Protein AF-A0A5K1EFX7-F1 (afdb_monomer)

Foldseek 3Di:
DDPPVVVVVVVVPVVVVVVVVVVVPDDDDDFDWDDDPPAIATSNRGDDDDDDDDDVVVDDPD

Sequence (62 aa):
MPPTARVYCFDLLLLPFLSLLLLSLVGNVHSAVTYDRKAIIINGQRRILISGSIHYPRSTPE

Solvent-accessible surface area (backbone atoms only — not comparable to full-atom values): 4249 Å² total; per-residue (Å²): 137,79,82,59,72,64,57,54,59,51,51,68,52,49,53,58,52,50,48,52,53,58,57,70,66,65,74,84,85,78,85,48,80,52,70,62,100,86,38,46,22,53,64,90,38,78,46,88,84,87,82,82,93,81,63,67,95,82,52,77,96,124

Mean predicted aligned error: 9.63 Å

Radius of gyration: 26.14 Å; Cα contacts (8 Å, |Δi|>4): 27; chains: 1; bounding box: 61×51×35 Å

Secondary structure (DSSP, 8-state):
---HHHHHHHHHHHHHHHHHHHHHT-------EEE-SS-EEETTEEE--------GGGS---

pLDDT: mean 86.54, std 14.14, range [48.59, 97.75]

Structure (mmCIF, N/CA/C/O backbone):
data_AF-A0A5K1EFX7-F1
#
_entry.id   AF-A0A5K1EFX7-F1
#
loop_
_atom_site.group_PDB
_atom_site.id
_atom_site.type_symbol
_atom_site.label_atom_id
_atom_site.label_alt_id
_atom_site.label_comp_id
_atom_site.label_asym_id
_atom_site.label_entity_id
_atom_site.label_seq_id
_atom_site.pdbx_PDB_ins_code
_atom_site.Cartn_x
_atom_site.Cartn_y
_atom_site.Cartn_z
_atom_site.occupancy
_atom_site.B_iso_or_equiv
_atom_site.auth_seq_id
_atom_site.auth_comp_id
_atom_site.auth_asym_id
_atom_site.auth_atom_id
_atom_site.pdbx_PDB_model_num
ATOM 1 N N . MET A 1 1 ? 48.045 -33.033 -21.001 1.00 50.69 1 MET A N 1
ATOM 2 C CA . MET A 1 1 ? 47.053 -33.629 -20.077 1.00 50.69 1 MET A CA 1
ATOM 3 C C . MET A 1 1 ? 46.525 -32.526 -19.170 1.00 50.69 1 MET A C 1
ATOM 5 O O . MET A 1 1 ? 47.230 -32.171 -18.233 1.00 50.69 1 MET A O 1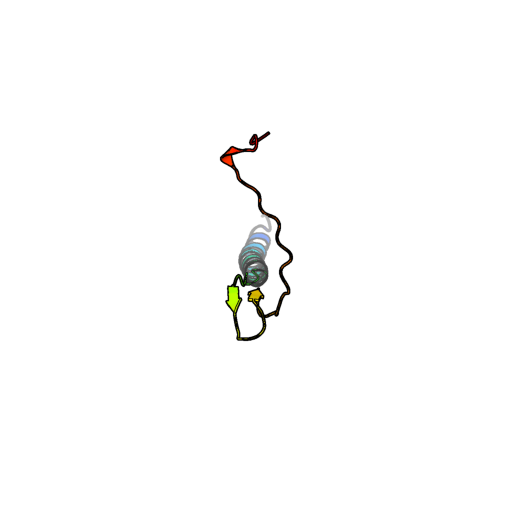
ATOM 9 N N . PRO A 1 2 ? 45.388 -31.883 -19.490 1.00 48.59 2 PRO A N 1
ATOM 10 C CA . PRO A 1 2 ? 44.935 -30.722 -18.735 1.00 48.59 2 PRO A CA 1
ATOM 11 C C . 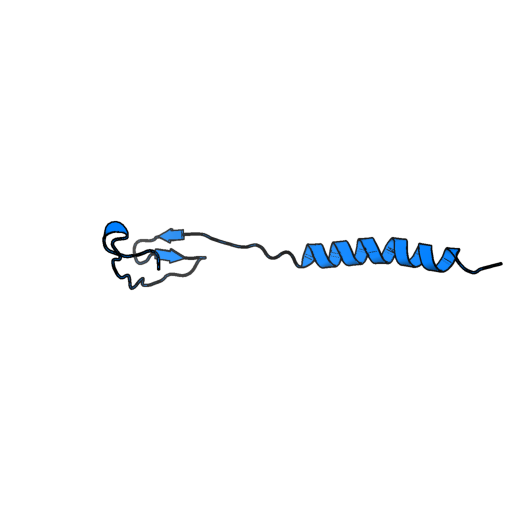PRO A 1 2 ? 44.055 -31.131 -17.533 1.00 48.59 2 PRO A C 1
ATOM 13 O O . PRO A 1 2 ? 43.320 -32.117 -17.615 1.00 48.59 2 PRO A O 1
ATOM 16 N N . PRO A 1 3 ? 44.097 -30.376 -16.421 1.00 54.81 3 PRO A N 1
ATOM 17 C CA . PRO A 1 3 ? 43.364 -30.651 -15.186 1.00 54.81 3 PRO A CA 1
ATOM 18 C C . PRO A 1 3 ? 41.921 -30.120 -15.265 1.00 54.81 3 PRO A C 1
ATOM 20 O O . PRO A 1 3 ? 41.480 -29.344 -14.425 1.00 54.81 3 PRO A O 1
ATOM 23 N N . THR A 1 4 ? 41.173 -30.496 -16.300 1.00 59.19 4 THR A N 1
ATOM 24 C CA . THR A 1 4 ? 39.833 -29.941 -16.562 1.00 59.19 4 THR A CA 1
ATOM 25 C C . THR A 1 4 ? 38.746 -30.541 -15.668 1.00 59.19 4 THR A C 1
ATOM 27 O O . THR A 1 4 ? 37.799 -29.851 -15.313 1.00 59.19 4 THR A O 1
ATOM 30 N N . ALA A 1 5 ? 38.895 -31.788 -15.211 1.00 58.28 5 ALA A N 1
ATOM 31 C CA . ALA A 1 5 ? 37.867 -32.487 -14.429 1.00 58.28 5 ALA A CA 1
ATOM 32 C C . ALA A 1 5 ? 37.603 -31.892 -13.029 1.00 58.28 5 ALA A C 1
ATOM 34 O O . ALA A 1 5 ? 36.505 -32.035 -12.493 1.00 58.28 5 ALA A O 1
ATOM 35 N N . ARG A 1 6 ? 38.591 -31.216 -12.423 1.00 58.56 6 ARG A N 1
ATOM 36 C CA . ARG A 1 6 ? 38.433 -30.613 -11.086 1.00 58.56 6 ARG A CA 1
ATOM 37 C C . ARG A 1 6 ? 37.635 -29.311 -11.098 1.00 58.56 6 ARG A C 1
ATOM 39 O O . ARG A 1 6 ? 36.932 -29.049 -10.131 1.00 58.56 6 ARG A O 1
ATOM 46 N N . VAL A 1 7 ? 37.726 -28.542 -12.182 1.00 61.31 7 VAL A N 1
ATOM 47 C CA . VAL A 1 7 ? 37.013 -27.265 -12.337 1.00 61.31 7 VAL A CA 1
ATOM 48 C C . VAL A 1 7 ? 35.513 -27.529 -12.498 1.00 61.31 7 VAL A C 1
ATOM 50 O O . VAL A 1 7 ? 34.723 -27.064 -11.685 1.00 61.31 7 VAL A O 1
ATOM 53 N N . TYR A 1 8 ? 35.135 -28.436 -13.408 1.00 61.69 8 TYR A N 1
ATOM 54 C CA . TYR A 1 8 ? 33.729 -28.804 -13.616 1.00 61.69 8 TYR A CA 1
ATOM 55 C C . TYR A 1 8 ? 33.057 -29.416 -12.383 1.00 61.69 8 TYR A C 1
ATOM 57 O O . TYR A 1 8 ? 31.884 -29.158 -12.157 1.00 61.69 8 TYR A O 1
ATOM 65 N N . CYS A 1 9 ? 33.767 -30.214 -11.579 1.00 60.28 9 CYS A N 1
ATOM 66 C CA . CYS A 1 9 ? 33.201 -30.826 -10.371 1.00 60.28 9 CYS A CA 1
ATOM 67 C C . CYS A 1 9 ? 32.856 -29.779 -9.294 1.00 60.28 9 CYS A C 1
ATOM 69 O O . CYS A 1 9 ? 31.828 -29.889 -8.627 1.00 60.28 9 CYS A O 1
ATOM 71 N N . PHE A 1 10 ? 33.689 -28.742 -9.155 1.00 63.53 10 PHE A N 1
ATOM 72 C CA . PHE A 1 10 ? 33.437 -27.626 -8.242 1.00 63.53 10 PHE A CA 1
ATOM 73 C C . PHE A 1 10 ? 32.291 -26.737 -8.753 1.00 63.53 10 PHE A C 1
ATOM 75 O O . PHE A 1 10 ? 31.378 -26.409 -7.994 1.00 63.53 10 PHE A O 1
ATOM 82 N N . ASP A 1 11 ? 32.276 -26.443 -10.056 1.00 64.88 11 ASP A N 1
ATOM 83 C CA . ASP A 1 11 ? 31.219 -25.662 -10.707 1.00 64.88 11 ASP A CA 1
ATOM 84 C C . ASP A 1 11 ? 29.848 -26.370 -10.670 1.00 64.88 11 ASP A C 1
ATOM 86 O O . ASP A 1 11 ? 28.817 -25.713 -10.505 1.00 64.88 11 ASP A O 1
ATOM 90 N N . LEU A 1 12 ? 29.820 -27.711 -10.742 1.00 72.12 12 LEU A N 1
ATOM 91 C CA . LEU A 1 12 ? 28.590 -28.519 -10.688 1.00 72.12 12 LEU A CA 1
ATOM 92 C C . LEU A 1 12 ? 27.861 -28.422 -9.336 1.00 72.12 12 LEU A C 1
ATOM 94 O O . LEU A 1 12 ? 26.652 -28.635 -9.275 1.00 72.12 12 LEU A O 1
ATOM 98 N N . LEU A 1 13 ? 28.585 -28.121 -8.254 1.00 80.06 13 LEU A N 1
ATOM 99 C CA . LEU A 1 13 ? 28.046 -28.018 -6.892 1.00 80.06 13 LEU A CA 1
ATOM 100 C C . LEU A 1 13 ? 27.847 -26.562 -6.450 1.00 80.06 13 LEU A C 1
ATOM 102 O O . LEU A 1 13 ? 26.919 -26.265 -5.698 1.00 80.06 13 LEU A O 1
ATOM 106 N N . LEU A 1 14 ? 28.675 -25.641 -6.948 1.00 86.06 14 LEU A N 1
ATOM 107 C CA . LEU A 1 14 ? 28.591 -24.218 -6.629 1.00 86.06 14 LEU A CA 1
ATOM 108 C C . LEU A 1 14 ? 27.339 -23.561 -7.230 1.00 86.06 14 LEU A C 1
ATOM 110 O O . LEU A 1 14 ? 26.664 -22.791 -6.548 1.00 86.06 14 LEU A O 1
ATOM 114 N N . LEU A 1 15 ? 26.999 -23.883 -8.481 1.00 88.06 15 LEU A N 1
ATOM 115 C CA . LEU A 1 15 ? 25.823 -23.329 -9.157 1.00 88.06 15 LEU A CA 1
ATOM 116 C C . LEU A 1 15 ? 24.487 -23.663 -8.465 1.00 88.06 15 LEU A C 1
ATOM 118 O O . LEU A 1 15 ? 23.722 -22.728 -8.211 1.00 88.06 15 LEU A O 1
ATOM 122 N N . PRO A 1 16 ? 24.170 -24.926 -8.105 1.00 91.00 16 PRO A N 1
ATOM 123 C CA . PRO A 1 16 ? 22.928 -25.222 -7.398 1.00 91.00 16 PRO A CA 1
ATOM 124 C C . PRO A 1 16 ? 22.918 -24.622 -5.988 1.00 91.00 16 PRO A C 1
ATOM 126 O O . PRO A 1 16 ? 21.885 -24.107 -5.566 1.00 91.00 16 PRO A O 1
ATOM 129 N N . PHE A 1 17 ? 24.056 -24.602 -5.287 1.00 91.56 17 PHE A N 1
ATOM 130 C CA . PHE A 1 17 ? 24.162 -23.973 -3.968 1.00 91.56 17 PHE A CA 1
ATOM 131 C C . PHE A 1 17 ? 23.895 -22.462 -4.023 1.00 91.56 17 PHE A C 1
ATOM 133 O O . PHE A 1 17 ? 23.103 -21.945 -3.236 1.00 91.56 17 PHE A O 1
ATOM 140 N N . LEU A 1 18 ? 24.483 -21.762 -4.998 1.00 92.44 18 LEU A N 1
ATOM 141 C CA . LEU A 1 18 ? 24.226 -20.343 -5.233 1.00 92.44 18 LEU A CA 1
ATOM 142 C C . LEU A 1 18 ? 22.766 -20.098 -5.637 1.00 92.44 18 LEU A C 1
ATOM 144 O O . LEU A 1 18 ? 22.163 -19.135 -5.173 1.00 92.44 18 LEU A O 1
ATOM 148 N N . SER A 1 19 ? 22.174 -20.978 -6.451 1.00 91.75 19 SER A N 1
ATOM 149 C CA . SER A 1 19 ? 20.760 -20.876 -6.833 1.00 91.75 19 SER A CA 1
ATO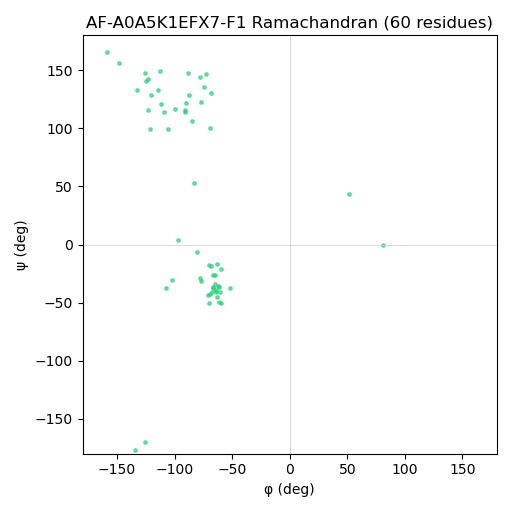M 150 C C . SER A 1 19 ? 19.817 -21.043 -5.637 1.00 91.75 19 SER A C 1
ATOM 152 O O . SER A 1 19 ? 18.868 -20.275 -5.502 1.00 91.75 19 SER A O 1
ATOM 154 N N . LEU A 1 20 ? 20.109 -21.981 -4.728 1.00 93.00 20 LEU A N 1
ATOM 155 C CA . LEU A 1 20 ? 19.344 -22.201 -3.501 1.00 93.00 20 LEU A CA 1
ATOM 156 C C . LEU A 1 20 ? 19.487 -21.017 -2.540 1.00 93.00 20 LEU A C 1
ATOM 158 O O . LEU A 1 20 ? 18.497 -20.570 -1.960 1.00 93.00 20 LEU A O 1
ATOM 162 N N . LEU A 1 21 ? 20.703 -20.473 -2.419 1.00 93.38 21 LEU A N 1
ATOM 163 C CA . LEU A 1 21 ? 20.958 -19.255 -1.659 1.00 93.38 21 LEU A CA 1
ATOM 164 C C . LEU A 1 21 ? 20.138 -18.092 -2.229 1.00 93.38 21 LEU A C 1
ATOM 166 O O . LEU A 1 21 ? 19.398 -17.460 -1.485 1.00 93.38 21 LEU A O 1
ATOM 170 N N . LEU A 1 22 ? 20.182 -17.855 -3.541 1.00 93.25 22 LEU A N 1
ATOM 171 C CA . LEU A 1 22 ? 19.394 -16.806 -4.198 1.00 93.25 22 LEU A CA 1
ATOM 172 C C . LEU A 1 22 ? 17.881 -17.007 -4.019 1.00 93.25 22 LEU A C 1
ATOM 174 O O . LEU A 1 22 ? 17.175 -16.040 -3.744 1.00 93.25 22 LEU A O 1
ATOM 178 N N . LEU A 1 23 ? 17.383 -18.246 -4.106 1.00 92.12 23 LEU A N 1
ATOM 179 C CA . LEU A 1 23 ? 15.973 -18.558 -3.843 1.00 92.12 23 LEU A CA 1
ATOM 180 C C . LEU A 1 23 ? 15.567 -18.229 -2.401 1.00 92.12 23 LEU A C 1
ATOM 182 O O . LEU A 1 23 ? 14.452 -17.768 -2.171 1.00 92.12 23 LEU A O 1
ATOM 186 N N . SER A 1 24 ? 16.465 -18.424 -1.433 1.00 90.19 24 SER A N 1
ATOM 187 C CA . SER A 1 24 ? 16.194 -18.104 -0.026 1.00 90.19 24 SER A CA 1
ATOM 188 C C . SER A 1 24 ? 16.073 -16.600 0.255 1.00 90.19 24 SER A C 1
ATOM 190 O O . SER A 1 24 ? 15.484 -16.217 1.263 1.00 90.19 24 SER A O 1
ATOM 192 N N . LEU A 1 25 ? 16.579 -15.739 -0.641 1.00 89.06 25 LEU A N 1
ATOM 193 C CA . LEU A 1 25 ? 16.438 -14.281 -0.542 1.00 89.06 25 LEU A CA 1
ATOM 194 C C . LEU A 1 25 ? 15.078 -13.769 -1.046 1.00 89.06 25 LEU A C 1
ATOM 196 O O . LEU A 1 25 ? 14.794 -12.576 -0.910 1.00 89.06 25 LEU A O 1
ATOM 200 N N . VAL A 1 26 ? 14.229 -14.625 -1.622 1.00 90.25 26 VAL A N 1
ATOM 201 C CA . VAL A 1 26 ? 12.893 -14.219 -2.074 1.00 90.25 26 VAL A CA 1
ATOM 202 C C . VAL A 1 26 ? 12.022 -13.910 -0.853 1.00 90.25 26 VAL A C 1
ATOM 204 O O . VAL A 1 26 ? 11.495 -14.798 -0.185 1.00 90.25 26 VAL A O 1
ATOM 207 N N . GLY A 1 27 ? 11.879 -12.621 -0.545 1.00 84.56 27 GLY A N 1
ATOM 208 C CA . GLY A 1 27 ? 10.983 -12.136 0.499 1.00 84.56 27 GLY A CA 1
ATOM 209 C C . GLY A 1 27 ? 9.514 -12.229 0.082 1.00 84.56 27 GLY A C 1
ATOM 210 O O . GLY A 1 27 ? 9.165 -12.031 -1.081 1.00 84.56 27 GLY A O 1
ATOM 211 N N . ASN A 1 28 ? 8.629 -12.483 1.047 1.00 82.19 28 ASN A N 1
ATOM 212 C CA . ASN A 1 28 ? 7.187 -12.429 0.815 1.00 82.19 28 ASN A CA 1
ATOM 213 C C . ASN A 1 28 ? 6.717 -10.969 0.788 1.00 82.19 28 ASN A C 1
ATOM 215 O O . ASN A 1 28 ? 6.882 -10.242 1.769 1.00 82.19 28 ASN A O 1
ATOM 219 N N . VAL A 1 29 ? 6.086 -10.548 -0.310 1.00 83.38 29 VAL A N 1
ATOM 220 C CA . VAL A 1 29 ? 5.398 -9.253 -0.373 1.00 83.38 29 VAL A CA 1
ATOM 221 C C . VAL A 1 29 ? 3.996 -9.437 0.190 1.00 83.38 29 VAL A C 1
ATOM 223 O O . VAL A 1 29 ? 3.128 -10.031 -0.442 1.00 83.38 29 VAL A O 1
ATOM 226 N N . HIS A 1 30 ? 3.771 -8.927 1.397 1.00 83.19 30 HIS A N 1
ATOM 227 C CA . HIS A 1 30 ? 2.442 -8.900 1.992 1.00 83.19 30 HIS A CA 1
ATOM 228 C C . HIS A 1 30 ? 1.751 -7.584 1.627 1.00 83.19 30 HIS A C 1
ATOM 230 O O . HIS A 1 30 ? 2.192 -6.513 2.044 1.00 83.19 30 HIS A O 1
ATOM 236 N N . SER A 1 31 ? 0.678 -7.679 0.842 1.00 92.69 31 SER A N 1
ATOM 237 C CA . SER A 1 31 ? -0.207 -6.560 0.519 1.00 92.69 31 SER A CA 1
ATOM 238 C C . SER A 1 31 ? -1.613 -6.916 0.977 1.00 92.69 31 SER A C 1
ATOM 240 O O . SER A 1 31 ? -2.317 -7.682 0.320 1.00 92.69 31 SER A O 1
ATOM 242 N N . ALA A 1 32 ? -1.999 -6.406 2.143 1.00 95.88 32 ALA A N 1
ATOM 243 C CA . ALA A 1 32 ? -3.317 -6.644 2.714 1.00 95.88 32 ALA A CA 1
ATOM 244 C C . ALA A 1 32 ? -3.931 -5.334 3.194 1.00 95.88 32 ALA A C 1
ATOM 246 O O . ALA A 1 32 ? -3.290 -4.554 3.908 1.00 95.88 32 ALA A O 1
ATOM 247 N N . VAL A 1 33 ? -5.196 -5.132 2.830 1.00 96.94 33 VAL A N 1
ATOM 248 C CA . VAL A 1 33 ? -6.014 -4.008 3.281 1.00 96.94 33 VAL A CA 1
ATOM 249 C C . VAL A 1 33 ? -7.262 -4.571 3.941 1.00 96.94 33 VAL A C 1
ATOM 251 O O . VAL A 1 33 ? -8.073 -5.237 3.302 1.00 96.94 33 VAL A O 1
ATOM 254 N N . THR A 1 34 ? -7.405 -4.313 5.233 1.00 97.75 34 THR A N 1
ATOM 255 C CA . THR A 1 34 ? -8.585 -4.669 6.025 1.00 97.75 34 THR A CA 1
ATOM 256 C C . THR A 1 34 ? -8.989 -3.479 6.891 1.00 97.75 34 THR A C 1
ATOM 258 O O . THR A 1 34 ? -8.418 -2.391 6.789 1.00 97.75 34 THR A O 1
ATOM 261 N N . TYR A 1 35 ? -10.006 -3.642 7.728 1.00 97.69 35 TYR A N 1
ATOM 262 C CA . TYR A 1 35 ? -10.461 -2.600 8.637 1.00 97.69 35 TYR A CA 1
ATOM 263 C C . TYR A 1 35 ? -11.017 -3.222 9.913 1.00 97.69 35 TYR A C 1
ATOM 265 O O . TYR A 1 35 ? -11.457 -4.371 9.928 1.00 97.69 35 TYR A O 1
ATOM 273 N N . ASP A 1 36 ? -11.000 -2.446 10.988 1.00 97.31 36 ASP A N 1
ATOM 274 C CA . ASP A 1 36 ? -11.751 -2.738 12.200 1.00 97.31 36 ASP A CA 1
ATOM 275 C C . ASP A 1 36 ? -12.642 -1.545 12.570 1.00 97.31 36 ASP A C 1
ATOM 277 O O . ASP A 1 36 ? -12.795 -0.597 11.800 1.00 97.31 36 ASP A O 1
ATOM 281 N N . ARG A 1 37 ? -13.242 -1.572 13.764 1.00 97.62 37 ARG A N 1
ATOM 282 C CA . ARG A 1 37 ? -14.110 -0.484 14.241 1.00 97.62 37 ARG A CA 1
ATOM 283 C C . 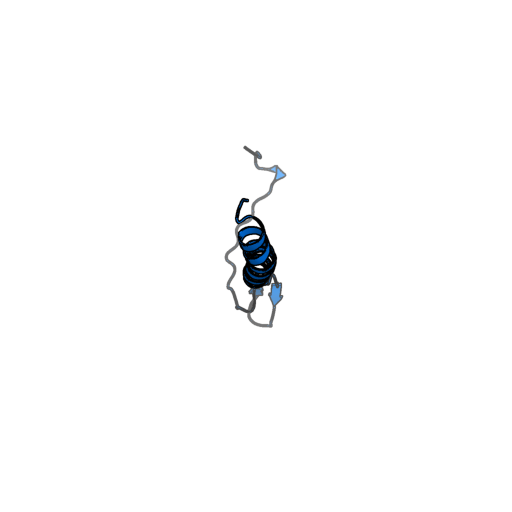ARG A 1 37 ? -13.394 0.876 14.337 1.00 97.62 37 ARG A C 1
ATOM 285 O O . ARG A 1 37 ? -14.068 1.899 14.404 1.00 97.62 37 ARG A O 1
ATOM 292 N N . LYS A 1 38 ? -12.060 0.905 14.416 1.00 96.38 38 LYS A N 1
ATOM 293 C CA . LYS A 1 38 ? -11.272 2.103 14.736 1.00 96.38 38 LYS A CA 1
ATOM 294 C C . LYS A 1 38 ? -10.525 2.674 13.532 1.00 96.38 38 LYS A C 1
ATOM 296 O O . LYS A 1 38 ? -10.379 3.892 13.467 1.00 96.38 38 LYS A O 1
ATOM 301 N N . ALA A 1 39 ? -9.994 1.841 12.638 1.00 97.62 39 ALA A N 1
ATOM 302 C CA . ALA A 1 39 ? -9.142 2.308 11.545 1.00 97.62 39 ALA A CA 1
ATOM 303 C C . ALA A 1 39 ? -9.060 1.330 10.364 1.00 97.62 39 ALA A C 1
ATOM 305 O O . ALA A 1 39 ? -9.366 0.141 10.478 1.00 97.62 39 ALA A O 1
ATOM 306 N N . ILE A 1 40 ? -8.543 1.841 9.244 1.00 97.75 40 ILE A N 1
ATOM 307 C CA . ILE A 1 40 ? -8.058 1.020 8.133 1.00 97.75 40 ILE A CA 1
ATOM 308 C C . ILE A 1 40 ? -6.721 0.396 8.545 1.00 97.75 40 ILE A C 1
ATOM 310 O O . ILE A 1 40 ? -5.855 1.059 9.123 1.00 97.75 40 ILE A O 1
ATOM 314 N N . ILE A 1 41 ? -6.561 -0.891 8.256 1.00 97.75 41 ILE A N 1
ATOM 315 C CA . ILE A 1 41 ? -5.373 -1.685 8.548 1.00 97.75 41 ILE A CA 1
ATOM 316 C C . ILE A 1 41 ? -4.678 -1.975 7.218 1.00 97.75 41 ILE A C 1
ATOM 318 O O . ILE A 1 41 ? -5.215 -2.690 6.375 1.00 97.75 41 ILE A O 1
ATOM 322 N N . ILE A 1 42 ? -3.479 -1.423 7.035 1.00 96.81 42 I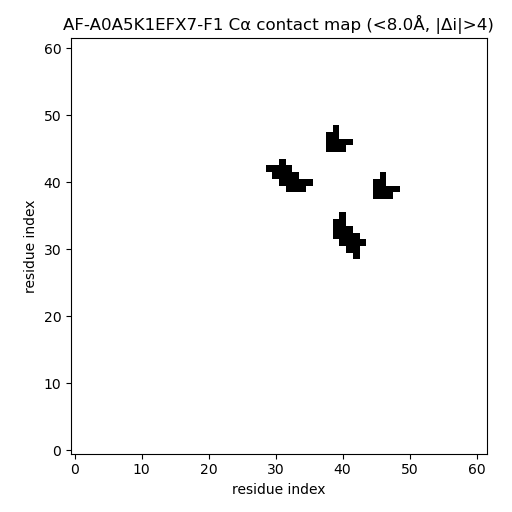LE A N 1
ATOM 323 C CA . ILE A 1 42 ? -2.639 -1.652 5.853 1.00 96.81 42 ILE A CA 1
ATOM 324 C C . ILE A 1 42 ? -1.416 -2.439 6.309 1.00 96.81 42 ILE A C 1
ATOM 326 O O . ILE A 1 42 ? -0.685 -1.990 7.195 1.00 96.81 42 ILE A O 1
ATOM 330 N N . ASN A 1 43 ? -1.215 -3.625 5.736 1.00 95.25 43 ASN A N 1
ATOM 331 C CA . ASN A 1 43 ? -0.112 -4.537 6.060 1.00 95.25 43 ASN A CA 1
ATOM 332 C C . ASN A 1 43 ? 0.019 -4.816 7.571 1.00 95.25 43 ASN A C 1
ATOM 334 O O . ASN A 1 43 ? 1.109 -4.801 8.134 1.00 95.25 43 ASN A O 1
ATOM 338 N N . GLY A 1 44 ? -1.118 -5.046 8.238 1.00 94.88 44 GLY A N 1
ATOM 339 C CA . GLY A 1 44 ? -1.183 -5.371 9.669 1.00 94.88 44 GLY A CA 1
ATOM 340 C C . GLY A 1 44 ? -1.096 -4.169 10.617 1.00 94.88 44 GLY A C 1
ATOM 341 O O . GLY A 1 44 ? -1.202 -4.344 11.829 1.00 94.88 44 GLY A O 1
ATOM 342 N N . GLN A 1 45 ? -0.954 -2.945 10.102 1.00 96.00 45 GLN A N 1
ATOM 343 C CA . GLN A 1 45 ? -0.852 -1.736 10.920 1.00 96.00 45 GLN A CA 1
ATOM 344 C C . GLN A 1 45 ? -2.052 -0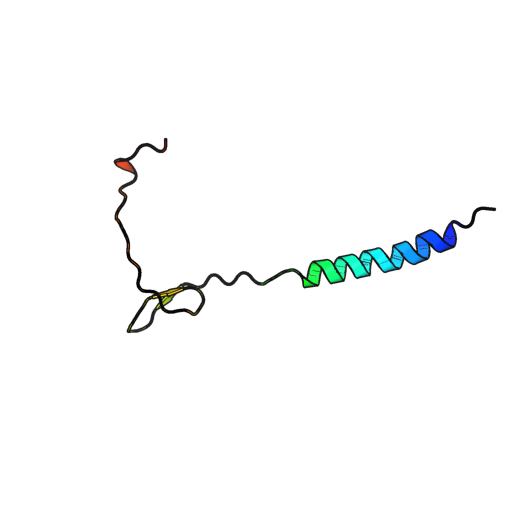.808 10.721 1.00 96.00 45 GLN A C 1
ATOM 346 O O . GLN A 1 45 ? -2.425 -0.499 9.591 1.00 96.00 45 GLN A O 1
ATOM 351 N N . ARG A 1 46 ? -2.629 -0.311 11.825 1.00 97.69 46 ARG A N 1
ATOM 352 C CA . ARG A 1 46 ? -3.688 0.711 11.790 1.00 97.69 46 ARG A CA 1
ATOM 353 C C . ARG A 1 46 ? -3.124 2.039 11.292 1.00 97.69 46 ARG A C 1
ATOM 355 O O . ARG A 1 46 ? -2.114 2.514 11.808 1.00 97.69 46 ARG A O 1
ATOM 362 N N . ARG A 1 47 ? -3.794 2.650 10.319 1.00 97.19 47 ARG A N 1
ATOM 363 C CA . ARG A 1 47 ? -3.407 3.927 9.712 1.00 97.19 47 ARG A CA 1
ATOM 364 C C . ARG A 1 47 ? -4.564 4.921 9.796 1.00 97.19 47 ARG A C 1
ATOM 366 O O . ARG A 1 47 ? -5.718 4.556 9.583 1.00 97.19 47 ARG A O 1
ATOM 373 N N . ILE A 1 48 ? -4.239 6.182 10.074 1.00 96.38 48 ILE A N 1
ATOM 374 C CA . ILE A 1 48 ? -5.135 7.315 9.821 1.00 96.38 48 ILE A CA 1
ATOM 375 C C . ILE A 1 48 ? -4.810 7.796 8.410 1.00 96.38 48 ILE A C 1
ATOM 377 O O . ILE A 1 48 ? -3.680 8.209 8.151 1.00 96.38 48 ILE A O 1
ATOM 381 N N . LEU A 1 49 ? -5.769 7.689 7.494 1.00 95.81 49 LEU A N 1
ATOM 382 C CA . LEU A 1 49 ? -5.580 8.130 6.117 1.00 95.81 49 LEU A CA 1
ATOM 383 C C . LEU A 1 49 ? -6.005 9.590 5.985 1.00 95.81 49 LEU A C 1
ATOM 385 O O . LEU A 1 49 ? -7.158 9.928 6.241 1.00 95.81 49 LEU A O 1
ATOM 389 N N . ILE A 1 50 ? -5.076 10.437 5.554 1.00 97.06 50 ILE A N 1
ATOM 390 C CA . ILE A 1 50 ? -5.371 11.792 5.089 1.00 97.06 50 ILE A CA 1
ATOM 391 C C . ILE A 1 50 ? -5.391 11.711 3.565 1.00 97.06 50 ILE A C 1
ATOM 393 O O . ILE A 1 50 ? -4.389 11.344 2.954 1.00 97.06 50 ILE A O 1
ATOM 397 N N . SER A 1 51 ? -6.545 11.980 2.959 1.00 95.44 51 SER A N 1
ATOM 398 C CA . SER A 1 51 ? -6.766 11.810 1.521 1.00 95.44 51 SER A CA 1
ATOM 399 C C . SER A 1 51 ? -7.228 13.120 0.888 1.00 95.44 51 SER A C 1
ATOM 401 O O . SER A 1 51 ? -7.987 13.872 1.497 1.00 95.44 51 SER A O 1
ATOM 403 N N . GLY A 1 52 ? -6.763 13.382 -0.333 1.00 95.94 52 GLY A N 1
ATOM 404 C CA . GLY A 1 52 ? -7.231 14.471 -1.186 1.00 95.94 52 GLY A CA 1
ATOM 405 C C . GLY A 1 52 ? -7.952 13.922 -2.415 1.00 95.94 52 GLY A C 1
ATOM 406 O O . GLY A 1 52 ? -7.626 12.842 -2.906 1.00 95.94 52 GLY A O 1
ATOM 407 N N . SER A 1 53 ? -8.934 14.663 -2.926 1.00 95.88 53 SER A N 1
ATOM 408 C CA . SER A 1 53 ? -9.658 14.279 -4.138 1.00 95.88 53 SER A CA 1
ATOM 409 C C . SER A 1 53 ? -8.949 14.788 -5.392 1.00 95.88 53 SER A C 1
ATOM 411 O O . SER A 1 53 ? -8.717 15.991 -5.515 1.00 95.88 53 SER A O 1
ATOM 413 N N . ILE A 1 54 ? -8.710 13.903 -6.358 1.00 95.06 54 ILE A N 1
ATOM 414 C CA . ILE A 1 54 ? -8.303 14.264 -7.721 1.00 95.06 54 ILE A CA 1
ATOM 415 C C . ILE A 1 54 ? -9.360 13.718 -8.676 1.00 95.06 54 ILE A C 1
ATOM 417 O O . ILE A 1 54 ? -9.733 12.549 -8.606 1.00 95.06 54 ILE A O 1
ATOM 421 N N . HIS A 1 55 ? -9.873 14.576 -9.556 1.00 95.31 55 HIS A N 1
ATOM 422 C CA . HIS A 1 55 ? -10.835 14.182 -10.579 1.00 95.31 55 HIS A CA 1
ATOM 423 C C . HIS A 1 55 ? -10.121 14.137 -11.923 1.00 95.31 55 HIS A C 1
ATOM 425 O O . HIS A 1 55 ? -9.924 15.175 -12.547 1.00 95.31 55 HIS A O 1
ATOM 431 N N . TYR A 1 56 ? -9.740 12.933 -12.346 1.00 94.31 56 TYR A N 1
ATOM 432 C CA . TYR A 1 56 ? -8.913 12.703 -13.532 1.00 94.31 56 TYR A CA 1
ATOM 433 C C . TYR A 1 56 ? -9.414 13.385 -14.819 1.00 94.31 56 TYR A C 1
ATOM 435 O O . TYR A 1 56 ? -8.582 13.940 -15.522 1.00 94.31 56 TYR A O 1
ATOM 443 N N . PRO A 1 57 ? -10.728 13.478 -15.111 1.00 95.38 57 PRO A N 1
ATOM 444 C CA . PRO A 1 57 ? -11.206 14.228 -16.281 1.00 95.38 57 PRO A CA 1
ATOM 445 C C . PRO A 1 57 ? -10.922 15.739 -16.265 1.00 95.38 57 PRO A C 1
ATOM 447 O O . PRO A 1 57 ? -11.060 16.394 -17.292 1.00 95.38 57 PRO A O 1
ATOM 450 N N . ARG A 1 58 ? -10.586 16.318 -15.104 1.00 94.50 58 ARG A N 1
ATOM 451 C CA . ARG A 1 58 ? -10.249 17.745 -14.945 1.00 94.50 58 ARG A CA 1
ATOM 452 C C . ARG A 1 58 ? -8.741 18.008 -14.954 1.00 94.50 58 ARG A C 1
ATOM 454 O O . ARG A 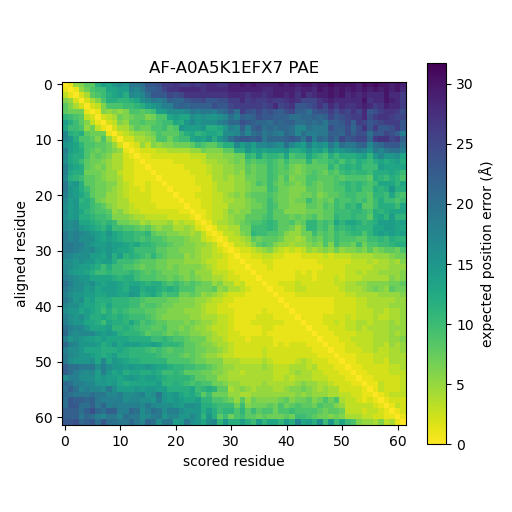1 58 ? -8.339 19.147 -14.737 1.00 94.50 58 ARG A O 1
ATOM 461 N N . SER A 1 59 ? -7.923 16.983 -15.174 1.00 94.12 59 SER A N 1
ATOM 462 C CA . SER A 1 59 ? -6.467 17.091 -15.194 1.00 94.12 59 SER A CA 1
ATOM 463 C C . SER A 1 59 ? -5.913 16.537 -16.498 1.00 94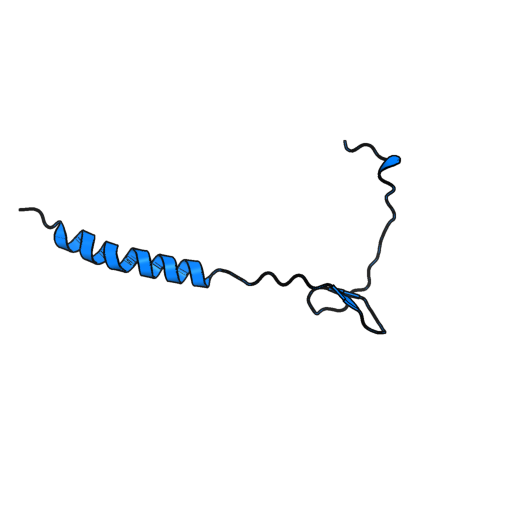.12 59 SER A C 1
ATOM 465 O O . SER A 1 59 ? -6.467 15.611 -17.086 1.00 94.12 59 SER A O 1
ATOM 467 N N . THR A 1 60 ? -4.812 17.124 -16.937 1.00 92.75 60 THR A N 1
ATOM 468 C CA . THR A 1 60 ? -3.982 16.604 -18.015 1.00 92.75 60 THR A CA 1
ATOM 469 C C . THR A 1 60 ? -3.107 15.461 -17.482 1.00 92.75 60 THR A C 1
ATOM 471 O O . THR A 1 60 ? -2.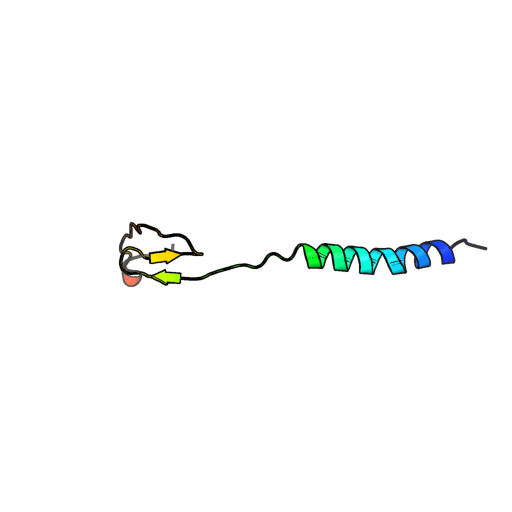739 15.490 -16.305 1.00 92.75 60 THR A O 1
ATOM 474 N N . PRO A 1 61 ? -2.832 14.412 -18.277 1.00 90.62 61 PRO A N 1
ATOM 475 C CA . PRO A 1 61 ? -1.869 13.372 -17.910 1.00 90.62 61 PRO A CA 1
ATOM 476 C C . PRO A 1 61 ? -0.410 13.866 -17.923 1.00 90.62 61 PRO A C 1
ATOM 478 O O . PRO A 1 61 ? 0.443 13.190 -17.347 1.00 90.62 61 PRO A O 1
ATOM 481 N N . GLU A 1 62 ? -0.140 14.999 -18.581 1.00 84.38 62 GLU A N 1
ATOM 482 C CA . GLU A 1 62 ? 1.124 15.752 -18.538 1.00 84.38 62 GLU A CA 1
ATOM 483 C C . GLU A 1 62 ? 1.327 16.486 -17.206 1.00 84.38 62 GLU A C 1
ATOM 485 O O . GLU A 1 62 ? 2.462 16.412 -16.679 1.00 84.38 62 GLU A O 1
#

Organism: NCBI:txid210225